Protein AF-A0A653V3L9-F1 (afdb_monomer)

Sequence (122 aa):
MRITFTSGQVAMLIGRAERQLEQIVADSIREPGNGRNITRAAQHVLHETVVTLIRLYREQVPGGAPVATRIARAYAKGADAQSGVPTLACVRTILTVMRDARELVAAAPPEVPQAASNMTIG

Radius of gyration: 18.01 Å; Cα contacts (8 Å, |Δi|>4): 123; chains: 1; bounding box: 39×40×60 Å

Foldseek 3Di:
DDDADALVRLLVLLVVLLVLLVVQLVVQCPDPPRNWFGDPVCQVVNVVSLVVNLCSQCPHFDVSNVLSVQSVVLQVPQADPPPRTGTSVSSVSNSVSSVVCVCSSVPRDPDDPPPPPDDDDD

pLDDT: mean 84.68, std 15.07, range [41.12, 97.38]

Mean predicted aligned error: 8.23 Å

Nearest PDB structures (foldseek):
  4hwd-assembly3_B  TM=5.160E-01  e=1.913E+00  Arabidopsis thaliana
  4mgk-assembly1_E  TM=4.538E-01  e=2.527E+00  Mus musculus
  4mgz-assembly1_E  TM=4.505E-01  e=5.209E+00  Mus musculus
  2dcp-assembly1_A  TM=2.798E-01  e=3.944E+00  Arabidopsis thaliana

Secondary structure (DSSP, 8-state):
--PPPPHHHHHHHHHHHHHHHHHHHHHHHHSTT-SSB--GGGHHHHHHHHHHHHHHHHHTSTT-HHHHHHHHHHHHH-B-TTT-PBBHHHHHHHHHHHHHTHHHHHTS--------------

Solvent-accessible surface area (backbone atoms only — not comparable to full-atom values): 7096 Å² total; per-residue (Å²): 137,85,84,82,71,52,45,68,55,49,41,51,52,53,53,50,46,50,54,50,52,53,48,50,51,54,54,17,58,69,39,88,96,30,88,56,40,49,41,78,87,47,47,64,61,50,51,54,44,51,55,49,49,32,49,45,25,50,75,74,32,78,87,19,50,65,54,20,50,52,43,51,51,40,56,74,68,20,37,38,92,87,78,69,40,47,22,47,65,26,54,53,50,39,53,49,55,51,61,75,44,42,63,60,50,65,69,45,67,86,78,70,81,80,72,85,88,78,82,88,78,131

Structure (mmCIF, N/CA/C/O backbone):
data_AF-A0A653V3L9-F1
#
_entry.id   AF-A0A653V3L9-F1
#
loop_
_atom_site.group_PDB
_atom_site.id
_atom_site.type_symbol
_atom_site.label_atom_id
_atom_site.label_alt_id
_atom_site.label_comp_id
_atom_site.label_asym_id
_atom_site.label_entity_id
_atom_site.label_seq_id
_atom_site.pdbx_PDB_ins_code
_atom_site.Cartn_x
_atom_site.Cartn_y
_atom_site.Cartn_z
_atom_site.occupancy
_atom_site.B_iso_or_equiv
_atom_site.auth_seq_id
_atom_site.auth_comp_id
_atom_site.auth_asym_id
_atom_site.auth_atom_id
_atom_site.pdbx_PDB_model_num
ATOM 1 N N . MET A 1 1 ? 4.512 2.755 24.080 1.00 41.12 1 MET A N 1
ATOM 2 C CA . MET A 1 1 ? 3.359 3.680 24.088 1.00 41.12 1 MET A CA 1
ATOM 3 C C . MET A 1 1 ? 2.499 3.336 22.877 1.00 41.12 1 MET A C 1
ATOM 5 O O . MET A 1 1 ? 2.982 3.487 21.763 1.00 41.12 1 MET A O 1
ATOM 9 N N . ARG A 1 2 ? 1.318 2.735 23.069 1.00 59.38 2 ARG A N 1
ATOM 10 C CA . ARG A 1 2 ? 0.438 2.318 21.964 1.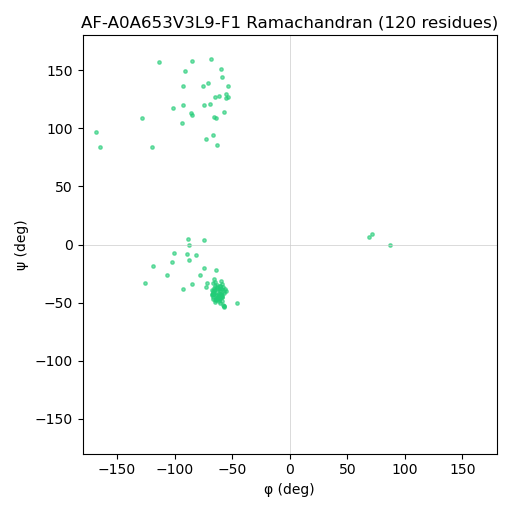00 59.38 2 ARG A CA 1
ATOM 11 C C . ARG A 1 2 ? -0.538 3.466 21.724 1.00 59.38 2 ARG A C 1
ATOM 13 O O . ARG A 1 2 ? -1.387 3.716 22.569 1.00 59.38 2 ARG A O 1
ATOM 20 N N . ILE A 1 3 ? -0.322 4.232 20.659 1.00 69.31 3 ILE A N 1
ATOM 21 C CA . ILE A 1 3 ? -1.244 5.300 20.268 1.00 69.31 3 ILE A CA 1
ATOM 22 C C . ILE A 1 3 ? -2.467 4.606 19.664 1.00 69.31 3 ILE A C 1
ATOM 24 O O . ILE A 1 3 ? -2.329 3.837 18.709 1.00 69.31 3 ILE A O 1
ATOM 28 N N . THR A 1 4 ? -3.634 4.824 20.259 1.00 76.25 4 THR A N 1
ATOM 29 C CA . THR A 1 4 ? -4.912 4.357 19.715 1.00 76.25 4 THR A CA 1
ATOM 30 C C . THR A 1 4 ? -5.475 5.478 18.861 1.00 76.25 4 THR A C 1
ATOM 32 O O . THR A 1 4 ? -5.661 6.591 19.351 1.00 76.25 4 THR A O 1
ATOM 35 N N . PHE A 1 5 ? -5.685 5.204 17.579 1.00 81.81 5 PHE A N 1
ATOM 36 C CA . PHE A 1 5 ? -6.296 6.158 16.660 1.00 81.81 5 PHE A CA 1
ATOM 37 C C . PHE A 1 5 ? -7.809 5.957 16.640 1.00 81.81 5 PHE A C 1
ATOM 39 O O . PHE A 1 5 ? -8.285 4.832 16.794 1.00 81.81 5 PHE A O 1
ATOM 46 N N . THR A 1 6 ? -8.558 7.031 16.398 1.00 86.62 6 THR A N 1
ATOM 47 C CA . THR A 1 6 ? -9.994 6.904 16.122 1.00 86.62 6 THR A CA 1
ATOM 48 C C . THR A 1 6 ? -10.224 6.222 14.776 1.00 86.62 6 THR A C 1
ATOM 50 O O . THR A 1 6 ? -9.368 6.259 13.883 1.00 86.62 6 THR A O 1
ATOM 53 N N . SER A 1 7 ? -11.418 5.665 14.590 1.00 82.62 7 SER A N 1
ATOM 54 C CA . SER A 1 7 ? -11.880 5.093 13.317 1.00 82.62 7 SER A CA 1
ATOM 55 C C . SER A 1 7 ? -11.584 5.990 12.107 1.00 82.62 7 SER A C 1
ATOM 57 O O . SER A 1 7 ? -10.968 5.566 11.123 1.00 82.62 7 SER A O 1
ATOM 59 N N . GLY A 1 8 ? -11.955 7.269 12.213 1.00 84.94 8 GLY A N 1
ATOM 60 C CA . GLY A 1 8 ? -11.737 8.272 11.173 1.00 84.94 8 GLY A CA 1
ATOM 61 C C . GLY A 1 8 ? -10.257 8.582 10.926 1.00 84.94 8 GLY A C 1
ATOM 62 O O . GLY A 1 8 ? -9.845 8.740 9.775 1.00 84.94 8 GLY A O 1
ATOM 63 N N . GLN A 1 9 ? -9.432 8.617 11.978 1.00 89.75 9 GLN A N 1
ATOM 64 C CA . GLN A 1 9 ? -7.985 8.812 11.838 1.00 89.75 9 GLN A CA 1
ATOM 65 C C . GLN A 1 9 ? -7.325 7.627 11.127 1.00 89.75 9 GLN A C 1
ATOM 67 O O . GLN A 1 9 ? -6.500 7.838 10.237 1.00 89.75 9 GLN A O 1
ATOM 72 N N . VAL A 1 10 ? -7.715 6.393 11.461 1.00 90.25 10 VAL A N 1
ATOM 73 C CA . VAL A 1 10 ? -7.219 5.181 10.788 1.00 90.25 10 VAL A CA 1
ATOM 74 C C . VAL A 1 10 ? -7.584 5.205 9.305 1.00 90.25 10 VAL A C 1
ATOM 76 O O . VAL A 1 10 ? -6.703 5.027 8.462 1.00 90.25 10 VAL A O 1
ATOM 79 N N . ALA A 1 11 ? -8.844 5.499 8.970 1.00 89.19 11 ALA A N 1
ATOM 80 C CA . ALA A 1 11 ? -9.296 5.594 7.582 1.00 89.19 11 ALA A CA 1
ATOM 81 C C . ALA A 1 11 ? -8.534 6.671 6.792 1.00 89.19 11 ALA A C 1
ATOM 83 O O . ALA A 1 11 ? -8.088 6.429 5.667 1.00 89.19 11 ALA A O 1
ATOM 84 N N . MET A 1 12 ? -8.313 7.841 7.398 1.00 92.00 12 MET A N 1
ATOM 85 C CA . MET A 1 12 ? -7.525 8.919 6.799 1.00 92.00 12 MET A CA 1
ATOM 86 C C . MET A 1 12 ? -6.069 8.498 6.548 1.00 92.00 12 MET A C 1
ATOM 88 O O . MET A 1 12 ? -5.532 8.770 5.470 1.00 92.00 12 MET A O 1
ATOM 92 N N . LEU A 1 13 ? -5.423 7.844 7.519 1.00 93.31 13 LEU A N 1
ATOM 93 C CA . LEU A 1 13 ? -4.031 7.397 7.407 1.00 93.31 13 LEU A CA 1
ATOM 94 C C . LEU A 1 13 ? -3.868 6.300 6.349 1.00 93.31 13 LEU A C 1
ATOM 96 O O . LEU A 1 13 ? -2.947 6.381 5.534 1.00 93.31 13 LEU A O 1
ATOM 100 N N . ILE A 1 14 ? -4.783 5.326 6.308 1.00 93.31 14 ILE A N 1
ATOM 101 C CA . ILE A 1 14 ? -4.808 4.284 5.271 1.00 93.31 14 ILE A CA 1
ATOM 102 C C . ILE A 1 14 ? -5.009 4.919 3.889 1.00 93.31 14 ILE A C 1
ATOM 104 O O . ILE A 1 14 ? -4.242 4.627 2.973 1.00 93.31 14 ILE A O 1
ATOM 108 N N . GLY A 1 15 ? -5.959 5.848 3.742 1.00 92.88 15 GLY A N 1
ATOM 109 C CA . GLY A 1 15 ? -6.194 6.543 2.472 1.00 92.88 15 GLY A CA 1
ATOM 110 C C . GLY A 1 15 ? -5.024 7.433 2.033 1.00 92.88 15 GLY A C 1
ATOM 111 O O . GLY A 1 15 ? -4.750 7.567 0.841 1.00 92.88 15 GLY A O 1
ATOM 112 N N . ARG A 1 16 ? -4.284 8.033 2.975 1.00 94.00 16 ARG A N 1
ATOM 113 C CA . ARG A 1 16 ? -3.041 8.759 2.664 1.00 94.00 16 ARG A CA 1
ATOM 114 C C . ARG A 1 16 ? -1.958 7.808 2.159 1.00 94.00 16 ARG A C 1
ATOM 116 O O . ARG A 1 16 ? -1.300 8.127 1.172 1.00 94.00 16 ARG A O 1
ATOM 123 N N . ALA A 1 17 ? -1.782 6.666 2.820 1.00 94.44 17 ALA A N 1
ATOM 124 C CA . ALA A 1 17 ? -0.820 5.655 2.402 1.00 94.44 17 ALA A CA 1
ATOM 125 C C . ALA A 1 17 ? -1.170 5.074 1.021 1.00 94.44 17 ALA A C 1
ATOM 127 O O . ALA A 1 17 ? -0.272 4.901 0.203 1.00 94.44 17 ALA A O 1
ATOM 128 N N . GLU A 1 18 ? -2.456 4.864 0.721 1.00 94.31 18 GLU A N 1
ATOM 129 C CA . GLU A 1 18 ? -2.923 4.442 -0.608 1.00 94.31 18 GLU A CA 1
ATOM 130 C C . GLU A 1 18 ? -2.482 5.425 -1.697 1.00 94.31 18 GLU A C 1
ATOM 132 O O . GLU A 1 18 ? -1.775 5.038 -2.627 1.00 94.31 18 GLU A O 1
ATOM 137 N N . ARG A 1 19 ? -2.797 6.718 -1.529 1.00 94.88 19 ARG A N 1
ATOM 138 C CA . ARG A 1 19 ? -2.386 7.770 -2.474 1.00 94.88 19 ARG A CA 1
ATOM 139 C C . ARG A 1 19 ? -0.870 7.839 -2.647 1.00 94.88 19 ARG A C 1
ATOM 141 O O . ARG A 1 19 ? -0.384 8.080 -3.747 1.00 94.88 19 ARG A O 1
ATOM 148 N N . GLN A 1 20 ? -0.112 7.616 -1.574 1.00 95.25 20 GLN A N 1
ATOM 149 C CA . GLN A 1 20 ? 1.348 7.597 -1.629 1.00 95.25 20 GLN A CA 1
ATOM 150 C C . GLN A 1 20 ? 1.876 6.408 -2.444 1.00 95.25 20 GLN A C 1
ATOM 152 O O . GLN A 1 20 ? 2.798 6.580 -3.239 1.00 95.25 20 GLN A O 1
ATOM 157 N N . LEU A 1 21 ? 1.275 5.222 -2.310 1.00 95.44 21 LEU A N 1
ATOM 158 C CA . LEU A 1 21 ? 1.608 4.065 -3.148 1.00 95.44 21 LEU A CA 1
ATOM 159 C C . LEU A 1 21 ? 1.256 4.307 -4.623 1.00 95.44 21 LEU A C 1
ATOM 161 O O . LEU A 1 21 ? 2.052 3.970 -5.501 1.00 95.44 21 LEU A O 1
ATOM 165 N N . GLU A 1 22 ? 0.098 4.907 -4.903 1.00 95.19 22 GLU A N 1
ATOM 166 C CA . GLU A 1 22 ? -0.310 5.270 -6.267 1.00 95.19 22 GLU A CA 1
ATOM 167 C C . GLU A 1 22 ? 0.657 6.277 -6.900 1.00 95.19 22 GLU A C 1
ATOM 169 O O . GLU A 1 22 ? 1.071 6.094 -8.047 1.00 95.19 22 GLU A O 1
ATOM 174 N N . GLN A 1 23 ? 1.088 7.282 -6.135 1.00 94.62 23 GLN A N 1
ATOM 175 C CA . GLN A 1 23 ? 2.078 8.263 -6.574 1.00 94.62 23 GLN A CA 1
ATOM 176 C C . GLN A 1 23 ? 3.429 7.603 -6.887 1.00 94.62 23 GLN A C 1
ATOM 178 O O . GLN A 1 23 ? 3.984 7.826 -7.959 1.00 94.62 23 GLN A O 1
ATOM 183 N N . ILE A 1 24 ? 3.918 6.719 -6.008 1.00 93.94 24 ILE A N 1
ATOM 184 C CA . ILE A 1 24 ? 5.163 5.961 -6.227 1.00 93.94 24 ILE A CA 1
ATOM 185 C C . ILE A 1 24 ? 5.096 5.141 -7.524 1.00 93.94 24 ILE A C 1
ATOM 187 O O . ILE A 1 24 ? 6.076 5.079 -8.272 1.00 93.94 24 ILE A O 1
ATOM 191 N N . VAL A 1 25 ? 3.950 4.510 -7.802 1.00 93.31 25 VAL A N 1
ATOM 192 C CA . VAL A 1 25 ? 3.724 3.764 -9.048 1.00 93.31 25 VAL A CA 1
ATOM 193 C C . VAL A 1 25 ? 3.746 4.704 -10.251 1.00 93.31 25 VAL A C 1
ATOM 195 O O . VAL A 1 25 ? 4.423 4.402 -11.232 1.00 93.31 25 VAL A O 1
ATOM 198 N N . ALA A 1 26 ? 3.035 5.831 -10.183 1.00 92.00 26 ALA A N 1
ATOM 199 C CA . ALA A 1 26 ? 2.973 6.803 -11.270 1.00 92.00 26 ALA A CA 1
ATOM 200 C C . ALA A 1 26 ? 4.358 7.378 -11.605 1.00 92.00 26 ALA A C 1
ATOM 202 O O . ALA A 1 26 ? 4.735 7.415 -12.776 1.00 92.00 26 ALA A O 1
ATOM 203 N N . ASP A 1 27 ? 5.131 7.759 -10.590 1.00 91.25 27 ASP A N 1
ATOM 204 C CA . ASP A 1 27 ? 6.479 8.301 -10.771 1.00 91.25 27 ASP A CA 1
ATOM 205 C C . ASP A 1 27 ? 7.437 7.239 -11.304 1.00 91.25 27 ASP A C 1
ATOM 207 O O . ASP A 1 27 ? 8.224 7.508 -12.207 1.00 91.25 27 ASP A O 1
ATOM 211 N N . SER A 1 28 ? 7.311 5.999 -10.826 1.00 90.00 28 SER A N 1
ATOM 212 C CA . SER A 1 28 ? 8.162 4.913 -11.306 1.00 90.00 28 SER A CA 1
ATOM 213 C C . SER A 1 28 ? 7.912 4.549 -12.766 1.00 90.00 28 SER A C 1
ATOM 215 O O . SER A 1 28 ? 8.863 4.193 -13.447 1.00 90.00 28 SER A O 1
ATOM 217 N N . ILE A 1 29 ? 6.669 4.660 -13.249 1.00 90.31 29 ILE A N 1
ATOM 218 C CA . ILE A 1 29 ? 6.313 4.422 -14.660 1.00 90.31 29 ILE A CA 1
ATOM 219 C C . ILE A 1 29 ? 6.833 5.540 -15.573 1.00 90.31 29 ILE A C 1
ATOM 221 O O . ILE A 1 29 ? 7.146 5.286 -16.735 1.00 90.31 29 ILE A O 1
ATOM 225 N N . ARG A 1 30 ? 6.886 6.781 -15.076 1.00 88.44 30 ARG A N 1
ATOM 226 C CA . ARG A 1 30 ? 7.362 7.942 -15.844 1.00 88.44 30 ARG A CA 1
ATOM 227 C C . ARG A 1 30 ? 8.880 7.959 -16.011 1.00 88.44 30 ARG A C 1
ATOM 229 O O . ARG A 1 30 ? 9.367 8.633 -16.914 1.00 88.44 30 ARG A O 1
ATOM 236 N N . GLU A 1 31 ? 9.609 7.237 -15.165 1.00 84.25 31 GLU A N 1
ATOM 237 C CA . GLU A 1 31 ? 11.066 7.188 -15.212 1.00 84.25 31 GLU A CA 1
ATOM 238 C C . GLU A 1 31 ? 11.550 6.445 -16.478 1.00 84.25 31 GLU A C 1
ATOM 240 O O . GLU A 1 31 ? 11.230 5.264 -16.677 1.00 84.25 31 GLU A O 1
ATOM 245 N N . PRO A 1 32 ? 12.342 7.095 -17.349 1.00 73.12 32 PRO A N 1
ATOM 246 C CA . PRO A 1 32 ? 12.824 6.477 -18.577 1.00 73.12 32 PRO A CA 1
ATOM 247 C C . PRO A 1 32 ? 13.693 5.249 -18.274 1.00 73.12 32 PRO A C 1
ATOM 249 O O . PRO A 1 32 ? 14.640 5.299 -17.494 1.00 73.12 32 PRO A O 1
ATOM 252 N N . GLY A 1 33 ? 13.362 4.121 -18.908 1.00 72.38 33 GLY A N 1
ATOM 253 C CA . GLY A 1 33 ? 14.050 2.841 -18.702 1.00 72.38 33 GLY A CA 1
ATOM 254 C C . GLY A 1 33 ? 13.513 1.998 -17.540 1.00 72.38 33 GLY A C 1
ATOM 255 O O . GLY A 1 33 ? 13.994 0.881 -17.343 1.00 72.38 33 GLY A O 1
ATOM 256 N N . ASN A 1 34 ? 12.494 2.463 -16.805 1.00 69.00 34 ASN A N 1
ATOM 257 C CA . ASN A 1 34 ? 11.954 1.751 -15.650 1.00 69.00 34 ASN A CA 1
ATOM 258 C C . ASN A 1 34 ? 10.466 1.386 -15.830 1.00 69.00 34 ASN A C 1
ATOM 260 O O . ASN A 1 34 ? 9.562 2.072 -15.378 1.00 69.00 34 ASN A O 1
ATOM 264 N N . GLY A 1 35 ? 10.190 0.268 -16.510 1.00 72.12 35 GLY A N 1
ATOM 265 C CA . GLY A 1 35 ? 8.812 -0.197 -16.769 1.00 72.12 35 GLY A CA 1
ATOM 266 C C . GLY A 1 35 ? 8.318 -1.321 -15.851 1.00 72.12 35 GLY A C 1
ATOM 267 O O . GLY A 1 35 ? 7.156 -1.720 -15.926 1.00 72.12 35 GLY A O 1
ATOM 268 N N . ARG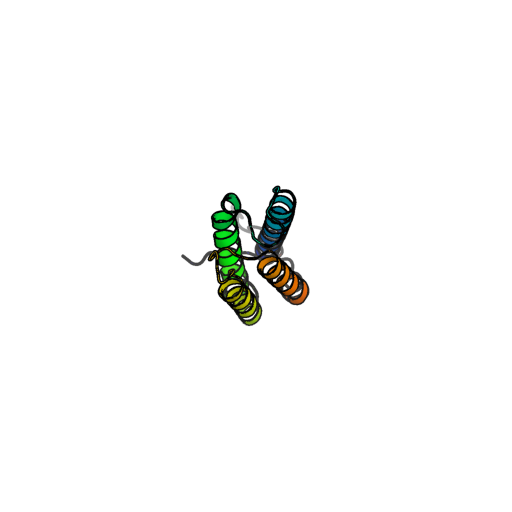 A 1 36 ? 9.200 -1.875 -15.010 1.00 85.38 36 ARG A N 1
ATOM 269 C CA . ARG A 1 36 ? 8.942 -3.100 -14.227 1.00 85.38 36 ARG A CA 1
ATOM 270 C C . ARG A 1 36 ? 9.166 -2.921 -12.729 1.00 85.38 36 ARG A C 1
ATOM 272 O O . ARG A 1 36 ? 8.452 -3.540 -11.938 1.00 85.38 36 ARG A O 1
ATOM 279 N N . ASN A 1 37 ? 10.119 -2.078 -12.342 1.00 90.06 37 ASN A N 1
ATOM 280 C CA . ASN A 1 37 ? 10.573 -1.935 -10.965 1.00 90.06 37 ASN A CA 1
ATOM 281 C C . ASN A 1 37 ? 10.218 -0.560 -10.402 1.00 90.06 37 ASN A C 1
ATOM 283 O O . ASN A 1 37 ? 10.029 0.409 -11.132 1.00 90.06 37 ASN A O 1
ATOM 287 N N . ILE A 1 38 ? 10.142 -0.475 -9.082 1.00 90.75 38 ILE A N 1
ATOM 288 C CA . ILE A 1 38 ? 10.048 0.800 -8.379 1.00 90.75 38 ILE A CA 1
ATOM 289 C C . ILE A 1 38 ? 11.393 1.517 -8.485 1.00 90.75 38 ILE A C 1
ATOM 291 O O . ILE A 1 38 ? 12.449 0.887 -8.387 1.00 90.75 38 ILE A O 1
ATOM 295 N N . THR A 1 39 ? 11.374 2.830 -8.707 1.00 89.88 39 THR A N 1
ATOM 296 C CA . THR A 1 39 ? 12.615 3.613 -8.784 1.00 89.88 39 THR A CA 1
ATOM 297 C C . THR A 1 39 ? 13.405 3.484 -7.487 1.00 89.88 39 THR A C 1
ATOM 299 O O . THR A 1 39 ? 12.837 3.422 -6.394 1.00 89.88 39 THR A O 1
ATOM 302 N N . ARG A 1 40 ? 14.743 3.459 -7.579 1.00 86.38 40 ARG A N 1
ATOM 303 C CA . ARG A 1 40 ? 15.600 3.363 -6.383 1.00 86.38 40 ARG A CA 1
ATOM 304 C C . ARG A 1 40 ? 15.322 4.490 -5.387 1.00 86.38 40 ARG A C 1
ATOM 306 O O . ARG A 1 40 ? 15.262 4.230 -4.191 1.00 86.38 40 ARG A O 1
ATOM 313 N N . ALA A 1 41 ? 15.067 5.698 -5.888 1.00 87.06 41 ALA A N 1
ATOM 314 C CA . ALA A 1 41 ? 14.720 6.860 -5.074 1.00 87.06 41 ALA A CA 1
ATOM 315 C C . ALA A 1 41 ? 13.437 6.663 -4.240 1.00 87.06 41 ALA A C 1
ATOM 317 O O . ALA A 1 41 ? 13.346 7.174 -3.128 1.00 87.06 41 ALA A O 1
ATOM 318 N N . ALA A 1 42 ? 12.466 5.884 -4.731 1.00 90.19 42 ALA A N 1
ATOM 319 C CA . ALA A 1 42 ? 11.195 5.658 -4.045 1.00 90.19 42 ALA A CA 1
ATOM 320 C C . ALA A 1 42 ? 11.204 4.457 -3.081 1.00 90.19 42 ALA A C 1
ATOM 322 O O . ALA A 1 42 ? 10.242 4.273 -2.336 1.00 90.19 42 ALA A O 1
ATOM 323 N N . GLN A 1 43 ? 12.264 3.637 -3.054 1.00 90.44 43 GLN A N 1
ATOM 324 C CA . GLN A 1 43 ? 12.291 2.394 -2.266 1.00 90.44 43 GLN A CA 1
ATOM 325 C C . GLN A 1 43 ? 12.130 2.622 -0.765 1.00 90.44 43 GLN A C 1
ATOM 327 O O . GLN A 1 43 ? 11.374 1.904 -0.115 1.00 90.44 43 GLN A O 1
ATOM 332 N N . HIS A 1 44 ? 12.830 3.617 -0.217 1.00 91.50 44 HIS A N 1
ATOM 333 C CA . HIS A 1 44 ? 12.757 3.911 1.211 1.00 91.50 44 HIS A CA 1
ATOM 334 C C . HIS A 1 44 ? 11.342 4.352 1.604 1.00 91.50 44 HIS A C 1
ATOM 336 O O . HIS A 1 44 ? 10.739 3.790 2.516 1.00 91.50 44 HIS A O 1
ATOM 342 N N . VAL A 1 45 ? 10.770 5.286 0.839 1.00 94.12 45 VAL A N 1
ATOM 343 C CA . VAL A 1 45 ? 9.408 5.786 1.057 1.00 94.12 45 VAL A CA 1
ATOM 344 C C . VAL A 1 45 ? 8.382 4.659 0.908 1.00 94.12 45 VAL A C 1
ATOM 346 O O . VAL A 1 45 ? 7.472 4.546 1.730 1.00 94.12 45 VAL A O 1
ATOM 349 N N . LEU A 1 46 ? 8.540 3.782 -0.088 1.00 95.19 46 LEU A N 1
ATOM 350 C CA . LEU A 1 46 ? 7.702 2.595 -0.254 1.00 95.19 46 LEU A CA 1
ATOM 351 C C . LEU A 1 46 ? 7.771 1.680 0.974 1.00 95.19 46 LEU A C 1
ATOM 353 O O . LEU A 1 46 ? 6.726 1.284 1.489 1.00 95.19 46 LEU A O 1
ATOM 357 N N . HIS A 1 47 ? 8.977 1.365 1.453 1.00 95.06 47 HIS A N 1
ATOM 358 C CA . HIS A 1 47 ? 9.173 0.489 2.606 1.00 95.06 47 HIS A CA 1
ATOM 359 C C . HIS A 1 47 ? 8.455 1.026 3.848 1.00 95.06 47 HIS A C 1
ATOM 361 O O . HIS A 1 47 ? 7.635 0.317 4.434 1.00 95.06 47 HIS A O 1
ATOM 367 N N . GLU A 1 48 ? 8.685 2.292 4.193 1.00 95.75 48 GLU A N 1
ATOM 368 C CA . GLU A 1 48 ? 8.044 2.937 5.344 1.00 95.75 48 GLU A CA 1
ATOM 369 C C . GLU A 1 48 ? 6.515 2.963 5.212 1.00 95.75 48 GLU A C 1
ATOM 371 O O . GLU A 1 48 ? 5.791 2.686 6.174 1.00 95.75 48 GLU A O 1
ATOM 376 N N . THR A 1 49 ? 6.005 3.222 4.003 1.00 96.38 49 THR A N 1
ATOM 377 C CA . THR A 1 49 ? 4.559 3.206 3.723 1.00 96.38 49 THR A CA 1
ATOM 378 C C . THR A 1 49 ? 3.965 1.822 3.975 1.00 96.38 49 THR A C 1
ATOM 380 O O . THR A 1 49 ? 2.936 1.697 4.642 1.00 96.38 49 THR A O 1
ATOM 383 N N . VAL A 1 50 ? 4.618 0.767 3.481 1.00 96.50 50 VAL A N 1
ATOM 384 C CA . VAL A 1 50 ? 4.145 -0.614 3.636 1.00 96.50 50 VAL A CA 1
ATOM 385 C C . VAL A 1 50 ? 4.207 -1.062 5.096 1.00 96.50 50 VAL A C 1
ATOM 387 O O . VAL A 1 50 ? 3.240 -1.641 5.594 1.00 96.50 50 VAL A O 1
ATOM 390 N N . VAL A 1 51 ? 5.294 -0.763 5.811 1.00 96.25 51 VAL A N 1
ATOM 391 C CA . VAL A 1 51 ? 5.414 -1.061 7.250 1.00 96.25 51 VAL A CA 1
ATOM 392 C C . VAL A 1 51 ? 4.320 -0.346 8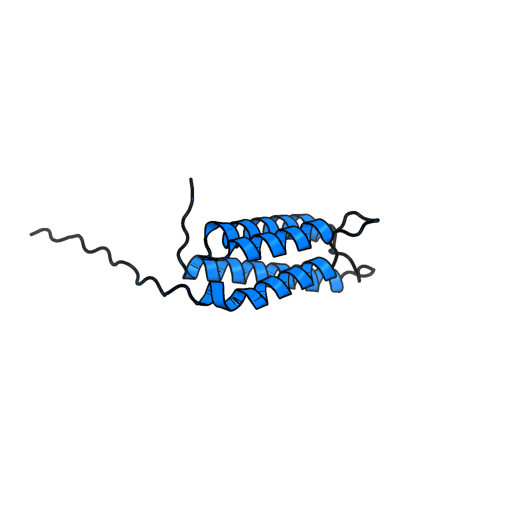.044 1.00 96.25 51 VAL A C 1
ATOM 394 O O . VAL A 1 51 ? 3.683 -0.955 8.909 1.00 96.25 51 VAL A O 1
ATOM 397 N N . THR A 1 52 ? 4.054 0.919 7.717 1.00 94.69 52 THR A N 1
ATOM 398 C CA . THR A 1 52 ? 2.991 1.708 8.349 1.00 94.69 52 THR A CA 1
ATOM 399 C C . THR A 1 52 ? 1.614 1.096 8.096 1.00 94.69 52 THR A C 1
ATOM 401 O O . THR A 1 52 ? 0.851 0.904 9.042 1.00 94.69 52 THR A O 1
ATOM 404 N N . LEU A 1 53 ? 1.311 0.704 6.854 1.00 95.19 53 LEU A N 1
ATOM 405 C CA . LEU A 1 53 ? 0.062 0.019 6.504 1.00 95.19 53 LEU A CA 1
ATOM 406 C C . LEU A 1 53 ? -0.117 -1.293 7.274 1.00 95.19 53 LEU A C 1
ATOM 408 O O . LEU A 1 53 ? -1.191 -1.544 7.819 1.00 95.19 53 LEU A O 1
ATOM 412 N N . ILE A 1 54 ? 0.932 -2.115 7.359 1.00 96.44 54 ILE A N 1
ATOM 413 C CA . ILE A 1 54 ? 0.900 -3.380 8.104 1.00 96.44 54 ILE A CA 1
ATOM 414 C C . ILE A 1 54 ? 0.566 -3.124 9.578 1.00 96.44 54 ILE A C 1
ATOM 416 O O . ILE A 1 54 ? -0.279 -3.827 10.133 1.00 96.44 54 ILE A O 1
ATOM 420 N N . ARG A 1 55 ? 1.188 -2.116 10.205 1.00 94.62 55 ARG A N 1
ATOM 421 C CA . ARG A 1 55 ? 0.902 -1.745 11.602 1.00 94.62 55 ARG A CA 1
ATOM 422 C C . ARG A 1 55 ? -0.531 -1.247 11.775 1.00 94.62 55 ARG A C 1
ATOM 424 O O . ARG A 1 55 ? -1.226 -1.740 12.657 1.00 94.62 55 ARG A O 1
ATOM 431 N N . LEU A 1 56 ? -0.998 -0.347 10.908 1.00 93.56 56 LEU A N 1
ATOM 432 C CA . LEU A 1 56 ? -2.366 0.181 10.950 1.00 93.56 56 LEU A CA 1
ATOM 433 C C . LEU A 1 56 ? -3.412 -0.938 10.854 1.00 93.56 56 LEU A C 1
ATOM 435 O O . LEU A 1 56 ? -4.255 -1.062 11.740 1.00 93.56 56 LEU A O 1
ATOM 439 N N . TYR A 1 57 ? -3.323 -1.805 9.843 1.00 95.00 57 TYR A N 1
ATOM 440 C CA . TYR A 1 57 ? -4.272 -2.912 9.690 1.00 95.00 57 TYR A CA 1
ATOM 441 C C . TYR A 1 57 ? -4.191 -3.926 10.832 1.00 95.00 57 TYR A C 1
ATOM 443 O O . TYR A 1 57 ? -5.214 -4.446 11.269 1.00 95.00 57 TYR A O 1
ATOM 451 N N . ARG A 1 58 ? -2.987 -4.236 11.320 1.00 94.94 58 ARG A N 1
ATOM 452 C CA . ARG A 1 58 ? -2.816 -5.245 12.369 1.00 94.94 58 ARG A CA 1
ATOM 453 C C . ARG A 1 58 ? -3.285 -4.759 13.736 1.00 94.94 58 ARG A C 1
ATOM 455 O O . ARG A 1 58 ? -3.762 -5.571 14.524 1.00 94.94 58 ARG A O 1
ATOM 462 N N . GLU A 1 59 ? -3.081 -3.483 14.038 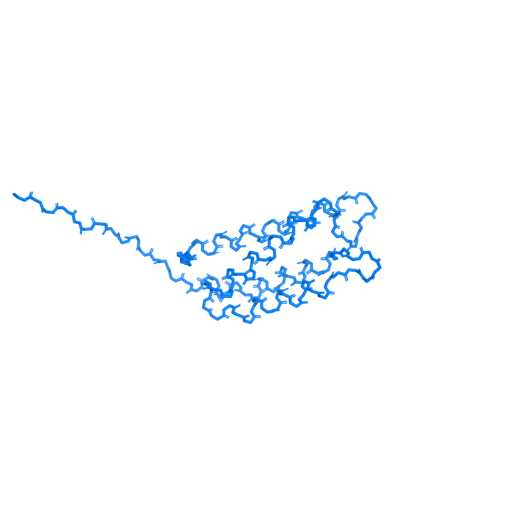1.00 93.56 59 GLU A N 1
ATOM 463 C CA . GLU A 1 59 ? -3.247 -2.961 15.394 1.00 93.56 59 GLU A CA 1
ATOM 464 C C . GLU A 1 59 ? -4.493 -2.102 15.576 1.00 93.56 59 GLU A C 1
ATOM 466 O O . GLU A 1 59 ? -4.967 -2.014 16.705 1.00 93.56 59 GLU A O 1
ATOM 471 N N . GLN A 1 60 ? -4.996 -1.473 14.511 1.00 91.38 60 GLN A N 1
ATOM 472 C CA . GLN A 1 60 ? -6.032 -0.440 14.602 1.00 91.38 60 GLN A CA 1
ATOM 473 C C . GLN A 1 60 ? -7.326 -0.811 13.863 1.00 91.38 60 GLN A C 1
ATOM 475 O O . GLN A 1 60 ? -8.368 -0.231 14.143 1.00 91.38 60 GLN A O 1
ATOM 480 N N . VAL A 1 61 ? -7.288 -1.775 12.933 1.00 90.88 61 VAL A N 1
ATOM 481 C CA . VAL A 1 61 ? -8.474 -2.220 12.180 1.00 90.88 61 VAL A CA 1
ATOM 482 C C . VAL A 1 61 ? -8.998 -3.537 12.764 1.00 90.88 61 VAL A C 1
ATOM 484 O O . VAL A 1 61 ? -8.294 -4.553 12.699 1.00 90.88 61 VAL A O 1
ATOM 487 N N . PRO A 1 62 ? -10.232 -3.576 13.301 1.00 90.12 62 PRO A N 1
ATOM 488 C CA . PRO A 1 62 ? -10.873 -4.825 13.703 1.00 90.12 62 PRO A CA 1
ATOM 489 C C . PRO A 1 62 ? -10.924 -5.814 12.531 1.00 90.12 62 PRO A C 1
ATOM 491 O O . PRO A 1 62 ? -11.374 -5.483 11.439 1.00 90.12 62 PRO A O 1
ATOM 494 N N . GLY A 1 63 ? -10.404 -7.029 12.728 1.00 91.12 63 GLY A N 1
ATOM 495 C CA . GLY A 1 63 ? -10.309 -8.023 11.652 1.00 91.12 63 GLY A CA 1
ATOM 496 C C . GLY A 1 63 ? -9.254 -7.717 10.577 1.00 91.12 63 GLY A C 1
ATOM 497 O O . GLY A 1 63 ? -9.196 -8.422 9.575 1.00 91.12 63 GLY A O 1
ATOM 498 N N . GLY A 1 64 ? -8.385 -6.717 10.768 1.00 93.44 64 GLY A N 1
ATOM 499 C CA . GLY A 1 64 ? -7.364 -6.324 9.790 1.00 93.44 64 GLY A CA 1
ATOM 500 C C . GLY A 1 64 ? -6.083 -7.174 9.793 1.00 93.44 64 GLY A C 1
ATOM 501 O O . GLY A 1 64 ? -5.275 -7.077 8.869 1.00 93.44 64 GLY A O 1
ATOM 502 N N . ALA A 1 65 ? -5.882 -8.066 10.770 1.00 94.81 65 ALA A N 1
ATOM 503 C CA . ALA A 1 65 ? -4.685 -8.917 10.841 1.00 94.81 65 ALA A CA 1
ATOM 504 C C . ALA A 1 65 ? -4.440 -9.805 9.588 1.00 94.81 65 ALA A C 1
ATOM 506 O O . ALA A 1 65 ? -3.287 -9.901 9.139 1.00 94.81 65 ALA A O 1
ATOM 507 N N . PRO A 1 66 ? -5.465 -10.415 8.955 1.00 96.69 66 PRO A N 1
ATOM 508 C CA . PRO A 1 66 ? -5.307 -11.114 7.678 1.00 96.69 66 P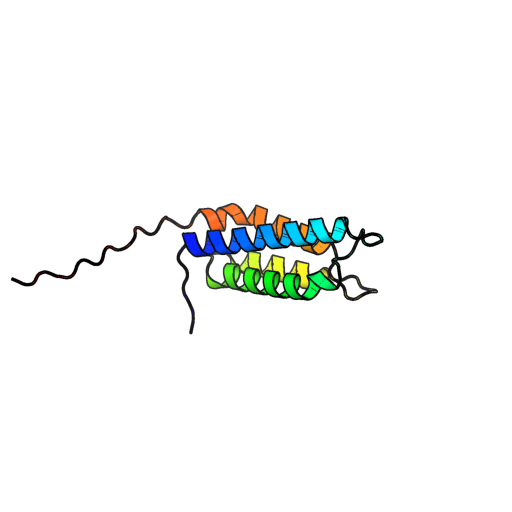RO A CA 1
ATOM 509 C C . PRO A 1 66 ? -4.885 -10.181 6.534 1.00 96.69 66 PRO A C 1
ATOM 511 O O . PRO A 1 66 ? -4.056 -10.566 5.707 1.00 96.69 66 PRO A O 1
ATOM 514 N N . VAL A 1 67 ? -5.389 -8.942 6.509 1.00 96.25 67 VAL A N 1
ATOM 515 C CA . VAL A 1 67 ? -5.021 -7.921 5.510 1.00 96.25 67 VAL A CA 1
ATOM 516 C C . VAL A 1 67 ? -3.548 -7.550 5.659 1.00 96.25 67 VAL A C 1
ATOM 518 O O . VAL A 1 67 ? -2.789 -7.643 4.695 1.00 96.25 67 VAL A O 1
ATOM 521 N N . ALA A 1 68 ? -3.111 -7.248 6.885 1.00 96.75 68 ALA A N 1
ATOM 522 C CA . ALA A 1 68 ? -1.710 -6.969 7.196 1.00 96.75 68 ALA A CA 1
ATOM 523 C C . ALA A 1 68 ? -0.785 -8.118 6.753 1.00 96.75 68 ALA A C 1
ATOM 525 O O . ALA A 1 68 ? 0.281 -7.888 6.183 1.00 96.75 68 ALA A O 1
ATOM 526 N N . THR A 1 69 ? -1.218 -9.368 6.946 1.00 97.38 69 THR A N 1
ATOM 527 C CA . THR A 1 69 ? -0.468 -10.556 6.511 1.00 97.38 69 THR A CA 1
ATOM 528 C C . THR A 1 69 ? -0.389 -10.670 4.987 1.00 97.38 69 THR A C 1
ATOM 530 O O . THR A 1 69 ? 0.679 -10.984 4.454 1.00 97.38 69 THR A O 1
ATOM 533 N N . ARG A 1 70 ? -1.489 -10.407 4.265 1.00 97.00 70 ARG A N 1
ATOM 534 C CA . ARG A 1 70 ? -1.508 -10.391 2.790 1.00 97.00 70 ARG A CA 1
ATOM 535 C C . ARG A 1 70 ? -0.568 -9.317 2.241 1.00 97.00 70 ARG A C 1
ATOM 537 O O . ARG A 1 70 ? 0.229 -9.628 1.359 1.00 97.00 70 ARG A O 1
ATOM 544 N N . ILE A 1 71 ? -0.602 -8.107 2.806 1.00 96.75 71 ILE A N 1
ATOM 545 C CA . ILE A 1 71 ? 0.299 -7.003 2.434 1.00 96.75 71 ILE A CA 1
ATOM 546 C C . ILE A 1 71 ? 1.760 -7.399 2.681 1.00 96.75 71 ILE A C 1
ATOM 548 O O . ILE A 1 71 ? 2.579 -7.310 1.768 1.00 96.75 71 ILE A O 1
ATOM 552 N N . ALA A 1 72 ? 2.084 -7.907 3.874 1.00 95.94 72 ALA A N 1
ATOM 553 C CA . ALA A 1 72 ? 3.444 -8.325 4.216 1.00 95.94 72 ALA A CA 1
ATOM 554 C C . ALA A 1 72 ? 3.976 -9.415 3.271 1.00 95.94 72 ALA A C 1
ATOM 556 O O . ALA A 1 72 ? 5.113 -9.336 2.808 1.00 95.94 72 ALA A O 1
ATOM 557 N N . ARG A 1 73 ? 3.150 -10.418 2.941 1.00 95.56 73 ARG A N 1
ATOM 558 C CA . ARG A 1 73 ? 3.528 -11.490 2.006 1.00 95.56 73 ARG A CA 1
ATOM 559 C C . ARG A 1 73 ? 3.718 -10.977 0.584 1.00 95.56 73 ARG A C 1
ATOM 561 O O . ARG A 1 73 ? 4.672 -11.398 -0.066 1.00 95.56 73 ARG A O 1
ATOM 568 N N . ALA A 1 74 ? 2.828 -10.108 0.107 1.00 94.62 74 ALA A N 1
ATOM 569 C CA . ALA A 1 74 ? 2.963 -9.493 -1.210 1.00 94.62 74 ALA A CA 1
ATOM 570 C C . ALA A 1 74 ? 4.272 -8.702 -1.299 1.00 94.62 74 ALA A C 1
ATOM 572 O O . ALA A 1 74 ? 5.020 -8.873 -2.255 1.00 94.62 74 ALA A O 1
ATOM 573 N N . TYR A 1 75 ? 4.590 -7.926 -0.259 1.00 94.38 75 TYR A N 1
ATOM 574 C CA . TYR A 1 75 ? 5.814 -7.136 -0.210 1.00 94.38 75 TYR A CA 1
ATOM 575 C C . TYR A 1 75 ? 7.083 -7.992 -0.145 1.00 94.38 75 TYR A C 1
ATOM 577 O O . TYR A 1 75 ? 8.000 -7.789 -0.934 1.00 94.38 75 TYR A O 1
ATOM 585 N N . ALA A 1 76 ? 7.112 -9.007 0.722 1.00 90.88 76 ALA A N 1
ATOM 586 C CA . ALA A 1 76 ? 8.266 -9.896 0.867 1.00 90.88 76 ALA A CA 1
ATOM 587 C C . ALA A 1 76 ? 8.574 -10.701 -0.409 1.00 90.88 76 ALA A C 1
ATOM 589 O O . ALA A 1 76 ? 9.734 -10.962 -0.710 1.00 90.88 76 ALA A O 1
ATOM 590 N N . LYS A 1 77 ? 7.541 -11.097 -1.165 1.00 89.88 77 LYS A N 1
ATOM 591 C CA . LYS A 1 77 ? 7.691 -11.838 -2.431 1.00 89.88 77 LYS A CA 1
ATOM 592 C C . LYS A 1 77 ? 7.872 -10.937 -3.650 1.00 89.88 77 LYS A C 1
ATOM 594 O O . LYS A 1 77 ? 8.178 -11.427 -4.730 1.00 89.88 77 LYS A O 1
ATOM 599 N N . GLY A 1 78 ? 7.599 -9.648 -3.497 1.00 85.62 78 GLY A N 1
ATOM 600 C CA . GLY A 1 78 ? 7.433 -8.719 -4.603 1.00 85.62 78 GLY A CA 1
ATOM 601 C C . GLY A 1 78 ? 8.717 -8.069 -5.103 1.00 85.62 78 GLY A C 1
ATOM 602 O O . GLY A 1 78 ? 8.649 -7.264 -6.036 1.00 85.62 78 GLY A O 1
ATOM 603 N N . ALA A 1 79 ? 9.856 -8.394 -4.490 1.00 84.81 79 ALA A N 1
ATOM 604 C CA . ALA A 1 79 ? 11.168 -7.973 -4.951 1.00 84.81 79 ALA A CA 1
ATOM 605 C C . ALA A 1 79 ? 11.596 -8.777 -6.184 1.00 84.81 79 ALA A C 1
ATOM 607 O O . ALA A 1 79 ? 11.435 -9.995 -6.257 1.00 84.81 79 ALA A O 1
ATOM 608 N N . ASP A 1 80 ? 12.152 -8.073 -7.158 1.00 81.50 80 ASP A N 1
ATOM 609 C CA . ASP A 1 80 ? 12.748 -8.663 -8.339 1.00 81.50 80 ASP A CA 1
ATOM 610 C C . ASP A 1 80 ? 13.982 -9.497 -7.960 1.00 81.50 80 ASP A C 1
ATOM 612 O O . ASP A 1 80 ? 14.897 -9.000 -7.306 1.00 81.50 80 ASP A O 1
ATOM 616 N N . ALA A 1 81 ? 14.019 -10.762 -8.386 1.00 80.12 81 ALA A N 1
ATOM 617 C CA . ALA A 1 81 ? 15.054 -11.711 -7.973 1.00 80.12 81 ALA A CA 1
ATOM 618 C C . ALA A 1 81 ? 16.474 -11.326 -8.427 1.00 80.12 81 ALA A C 1
ATOM 620 O O . ALA A 1 81 ? 17.443 -11.792 -7.835 1.00 80.12 81 ALA A O 1
ATOM 621 N N . GLN A 1 82 ? 16.610 -10.499 -9.469 1.00 79.12 82 GLN A N 1
ATOM 622 C CA . GLN A 1 82 ? 17.914 -10.086 -9.995 1.00 79.12 82 GLN A CA 1
ATOM 623 C C . GLN A 1 82 ? 18.407 -8.779 -9.374 1.00 79.12 82 GLN A C 1
ATOM 625 O O . GLN A 1 82 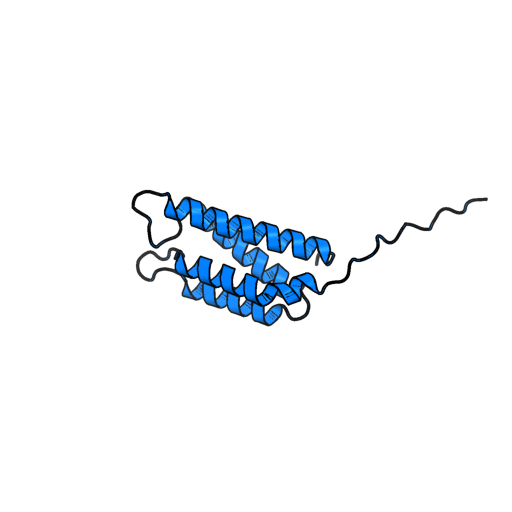? 19.596 -8.628 -9.111 1.00 79.12 82 GLN A O 1
ATOM 630 N N . SER A 1 83 ? 17.507 -7.824 -9.144 1.00 79.62 83 SER A N 1
ATOM 631 C CA . SER A 1 83 ? 17.867 -6.479 -8.681 1.00 79.62 83 SER A CA 1
ATOM 632 C C . SER A 1 83 ? 17.616 -6.239 -7.191 1.00 79.62 83 SER A C 1
ATOM 634 O O . SER A 1 83 ? 18.109 -5.247 -6.651 1.00 79.62 83 SER A O 1
ATOM 636 N N . GLY A 1 84 ? 16.845 -7.109 -6.527 1.00 82.06 84 GLY A N 1
ATOM 637 C CA . GLY A 1 84 ? 16.410 -6.941 -5.136 1.00 82.06 84 GLY A CA 1
ATOM 638 C C . GLY A 1 84 ? 15.417 -5.791 -4.935 1.00 82.06 84 GLY A C 1
ATOM 639 O O . GLY A 1 84 ? 15.082 -5.453 -3.802 1.00 82.06 84 GLY A O 1
ATOM 640 N N . VAL A 1 85 ? 14.950 -5.169 -6.021 1.00 86.94 85 VAL A N 1
ATOM 641 C CA . VAL A 1 85 ? 14.087 -3.986 -5.990 1.00 86.94 85 VAL A CA 1
ATOM 642 C C . VAL A 1 85 ? 12.615 -4.401 -6.037 1.00 86.94 85 VAL A C 1
ATOM 644 O O . VAL A 1 85 ? 12.263 -5.255 -6.851 1.00 86.94 85 VAL A O 1
ATOM 647 N N . PRO A 1 86 ? 11.724 -3.800 -5.225 1.00 90.88 86 PRO A N 1
ATOM 648 C CA . PRO A 1 86 ? 10.288 -4.027 -5.346 1.00 90.88 86 PRO A CA 1
ATOM 649 C C . PRO A 1 86 ? 9.777 -3.769 -6.768 1.00 90.88 86 PRO A C 1
ATOM 651 O O . PRO A 1 86 ? 10.127 -2.774 -7.403 1.00 90.88 86 PRO A O 1
ATOM 654 N N . THR A 1 87 ? 8.926 -4.658 -7.268 1.00 92.94 87 THR A N 1
ATOM 655 C CA . THR A 1 87 ? 8.320 -4.536 -8.601 1.00 92.94 87 THR A CA 1
ATOM 656 C C . THR A 1 87 ? 7.066 -3.658 -8.582 1.00 92.94 87 THR A C 1
ATOM 658 O O . THR A 1 87 ? 6.376 -3.540 -7.567 1.00 92.94 87 THR A O 1
ATOM 661 N N . LEU A 1 88 ? 6.686 -3.095 -9.730 1.00 92.19 88 LEU A N 1
ATOM 662 C CA . LEU A 1 88 ? 5.389 -2.420 -9.885 1.00 92.19 88 LEU A CA 1
ATOM 663 C C . LEU A 1 88 ? 4.218 -3.381 -9.628 1.00 92.19 88 LEU A C 1
ATOM 665 O O . LEU A 1 88 ? 3.207 -2.996 -9.040 1.00 92.19 88 LEU A O 1
ATOM 669 N N . ALA A 1 89 ? 4.365 -4.647 -10.028 1.00 92.00 89 ALA A N 1
ATOM 670 C CA . ALA A 1 89 ? 3.374 -5.694 -9.789 1.00 92.00 89 ALA A CA 1
ATOM 671 C C . ALA A 1 89 ? 3.145 -5.945 -8.288 1.00 92.00 89 ALA A C 1
ATOM 673 O O . ALA A 1 89 ? 2.000 -6.110 -7.859 1.00 92.00 89 ALA A O 1
ATOM 674 N N . CYS A 1 90 ? 4.208 -5.899 -7.478 1.00 93.75 90 CYS A N 1
ATOM 675 C CA . CYS A 1 90 ? 4.113 -5.965 -6.022 1.00 93.75 90 CYS A CA 1
ATOM 676 C C . CYS A 1 90 ? 3.217 -4.857 -5.464 1.00 93.75 90 CYS A C 1
ATOM 678 O O . CYS A 1 90 ? 2.265 -5.134 -4.735 1.00 93.75 90 CYS A O 1
ATOM 680 N N . VAL A 1 91 ? 3.488 -3.600 -5.828 1.00 94.38 91 VAL A N 1
ATOM 681 C CA . VAL A 1 91 ? 2.731 -2.455 -5.298 1.00 94.38 91 VAL A CA 1
ATOM 682 C C . VAL A 1 91 ? 1.276 -2.486 -5.771 1.00 94.38 91 VAL A C 1
ATOM 684 O O . VAL A 1 91 ? 0.367 -2.267 -4.974 1.00 94.38 91 VAL A O 1
ATOM 687 N N . ARG A 1 92 ? 1.021 -2.875 -7.027 1.00 94.81 92 ARG A N 1
ATOM 688 C CA . ARG A 1 92 ? -0.346 -3.091 -7.543 1.00 94.81 92 ARG A CA 1
ATOM 689 C C . ARG A 1 92 ? -1.099 -4.187 -6.785 1.00 94.81 92 ARG A C 1
ATOM 691 O O . ARG A 1 92 ? -2.295 -4.048 -6.529 1.00 94.81 92 ARG A O 1
ATOM 698 N N . THR A 1 93 ? -0.407 -5.252 -6.385 1.00 96.12 93 THR A N 1
ATOM 699 C CA . THR A 1 93 ? -0.992 -6.312 -5.551 1.00 96.12 93 THR A CA 1
ATOM 700 C C . THR A 1 93 ? -1.381 -5.767 -4.178 1.00 96.12 93 THR A C 1
ATOM 702 O O . THR A 1 93 ? -2.480 -6.041 -3.705 1.00 96.12 93 THR A O 1
ATOM 705 N N . ILE A 1 94 ? -0.526 -4.947 -3.558 1.00 96.69 94 ILE A N 1
ATOM 706 C CA . ILE A 1 94 ? -0.825 -4.296 -2.272 1.00 96.69 94 ILE A CA 1
ATOM 707 C C . ILE A 1 94 ? -2.051 -3.382 -2.396 1.00 96.69 94 ILE A C 1
ATOM 709 O O . ILE A 1 94 ? -2.968 -3.500 -1.588 1.00 96.69 94 ILE A O 1
ATOM 713 N N . LEU A 1 95 ? -2.118 -2.545 -3.436 1.00 96.38 95 LEU A N 1
ATOM 714 C CA . LEU A 1 95 ? -3.284 -1.691 -3.707 1.00 96.38 95 LEU A CA 1
ATOM 715 C C . LEU A 1 95 ? -4.572 -2.510 -3.891 1.00 96.38 95 LEU A C 1
ATOM 717 O O . LEU A 1 95 ? -5.627 -2.126 -3.397 1.00 96.38 95 LEU A O 1
ATOM 721 N N . THR A 1 96 ? -4.490 -3.673 -4.541 1.00 97.19 96 THR A N 1
ATOM 722 C CA . THR A 1 96 ? -5.638 -4.587 -4.682 1.00 97.19 96 THR A CA 1
ATOM 723 C C . THR A 1 96 ? -6.096 -5.115 -3.321 1.00 97.19 96 THR A C 1
ATOM 725 O O . THR A 1 96 ? -7.278 -5.052 -3.005 1.00 97.19 96 THR A O 1
ATOM 728 N N . VAL A 1 97 ? -5.160 -5.549 -2.468 1.00 96.31 97 VAL A N 1
ATOM 729 C CA . VAL A 1 97 ? -5.472 -5.999 -1.099 1.00 96.31 97 VAL A CA 1
ATOM 730 C C . VAL A 1 97 ? -6.137 -4.889 -0.275 1.00 96.31 97 VAL A C 1
ATOM 732 O O . VAL A 1 97 ? -7.050 -5.171 0.498 1.00 96.31 97 VAL A O 1
ATOM 735 N N . MET A 1 98 ? -5.702 -3.637 -0.435 1.00 94.56 98 MET A N 1
ATOM 736 C CA . MET A 1 98 ? -6.310 -2.490 0.250 1.00 94.56 98 MET A CA 1
ATOM 737 C C . MET A 1 98 ? -7.743 -2.231 -0.225 1.00 94.56 98 MET A C 1
ATOM 739 O O . MET A 1 98 ? -8.623 -2.002 0.605 1.00 94.56 98 MET A O 1
ATOM 743 N N . ARG A 1 99 ? -7.993 -2.326 -1.537 1.00 94.00 99 ARG A N 1
ATOM 744 C CA . ARG A 1 99 ? -9.337 -2.185 -2.119 1.00 94.00 99 ARG A CA 1
ATOM 745 C C . ARG A 1 99 ? -10.288 -3.272 -1.625 1.00 94.00 99 ARG A C 1
ATOM 747 O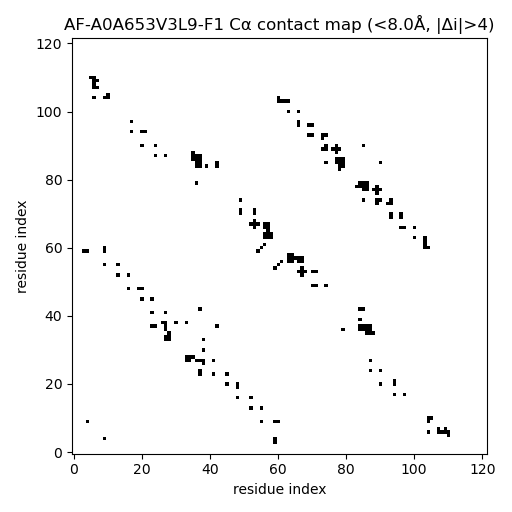 O . ARG A 1 99 ? -11.395 -2.937 -1.215 1.00 94.00 99 ARG A O 1
ATOM 754 N N . ASP A 1 100 ? -9.839 -4.527 -1.577 1.00 93.75 100 ASP A N 1
ATOM 755 C CA . ASP A 1 100 ? -10.617 -5.643 -1.012 1.00 93.75 100 ASP A CA 1
ATOM 756 C C . ASP A 1 100 ? -10.977 -5.397 0.466 1.00 93.75 100 ASP A C 1
ATOM 758 O O . ASP A 1 100 ? -12.029 -5.807 0.943 1.00 93.75 100 ASP A O 1
ATOM 762 N N . ALA A 1 101 ? -10.089 -4.733 1.211 1.00 92.12 101 ALA A N 1
ATOM 763 C CA . ALA A 1 101 ? -10.244 -4.474 2.640 1.00 92.12 101 ALA A CA 1
ATOM 764 C C . ALA A 1 101 ? -11.011 -3.179 2.960 1.00 92.12 101 ALA A C 1
ATOM 766 O O . ALA A 1 101 ? -11.105 -2.801 4.130 1.00 92.12 101 ALA A O 1
ATOM 767 N N . ARG A 1 102 ? -11.542 -2.473 1.953 1.00 89.00 102 ARG A N 1
ATOM 768 C CA . ARG A 1 102 ? -12.143 -1.143 2.132 1.00 89.00 102 ARG A CA 1
ATOM 769 C C . ARG A 1 102 ? -13.336 -1.150 3.086 1.00 89.00 102 ARG A C 1
ATOM 771 O O . ARG A 1 102 ? -13.488 -0.219 3.872 1.00 89.00 102 ARG A O 1
ATOM 778 N N . GLU A 1 103 ? -14.136 -2.211 3.066 1.00 87.00 103 GLU A N 1
ATOM 779 C CA . GLU A 1 103 ? -15.296 -2.366 3.953 1.00 87.00 103 GLU A CA 1
ATOM 780 C C . GLU A 1 103 ? -14.889 -2.464 5.430 1.00 87.00 103 GLU A C 1
ATOM 782 O O . GLU A 1 103 ? -15.538 -1.866 6.285 1.00 87.00 103 GLU A O 1
ATOM 787 N N . LEU A 1 104 ? -13.756 -3.111 5.731 1.00 85.44 104 LEU A N 1
ATOM 788 C CA . LEU A 1 104 ? -13.219 -3.219 7.096 1.00 85.44 104 LEU A CA 1
ATOM 789 C C . LEU A 1 104 ? -12.793 -1.860 7.663 1.00 85.44 104 LEU A C 1
ATOM 791 O O . LEU A 1 104 ? -12.824 -1.649 8.872 1.00 85.44 104 LEU A O 1
ATOM 795 N N . VAL A 1 105 ? -12.379 -0.945 6.786 1.00 82.69 105 VAL A N 1
ATOM 796 C CA . VAL A 1 105 ? -11.958 0.412 7.152 1.00 82.69 105 VAL A CA 1
ATOM 797 C C . VAL A 1 105 ? -13.163 1.354 7.251 1.00 82.69 105 VAL A C 1
ATOM 799 O O . VAL A 1 105 ? -13.173 2.245 8.096 1.00 82.69 105 VAL A O 1
ATOM 802 N N . ALA A 1 106 ? -14.187 1.153 6.416 1.00 71.81 106 ALA A N 1
ATOM 803 C CA . ALA A 1 106 ? -15.398 1.974 6.386 1.00 71.81 106 ALA A CA 1
ATOM 804 C C . ALA A 1 106 ? -16.397 1.653 7.515 1.00 71.81 106 ALA A C 1
ATOM 806 O O . ALA A 1 106 ? -17.158 2.528 7.915 1.00 71.81 106 ALA A O 1
ATOM 807 N N . ALA A 1 107 ? -16.393 0.426 8.044 1.00 58.44 107 ALA A N 1
ATOM 808 C CA . ALA A 1 107 ? -17.334 -0.032 9.072 1.00 58.44 107 ALA 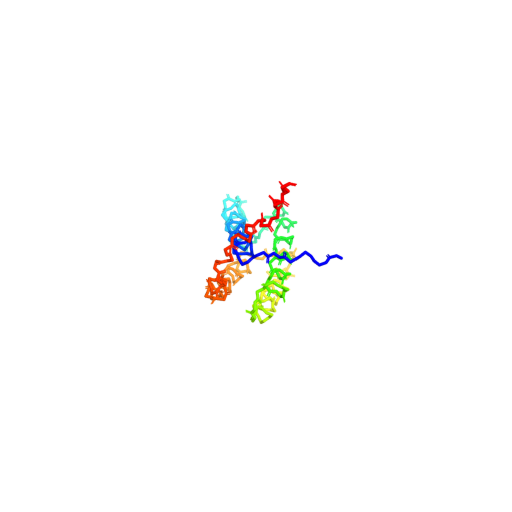A CA 1
ATOM 809 C C . ALA A 1 107 ? -17.073 0.522 10.487 1.00 58.44 107 ALA A C 1
ATOM 811 O O . ALA A 1 107 ? -17.747 0.135 11.440 1.00 58.44 107 ALA A O 1
ATOM 812 N N . ALA A 1 108 ? -16.091 1.404 10.654 1.00 50.16 108 ALA A N 1
ATOM 813 C CA . ALA A 1 108 ? -15.756 1.956 11.950 1.00 50.16 108 ALA A CA 1
ATOM 814 C C . ALA A 1 108 ? -16.657 3.189 12.221 1.00 50.16 108 ALA A C 1
ATOM 816 O O . ALA A 1 108 ? -16.570 4.173 11.483 1.00 50.16 108 ALA A O 1
ATOM 817 N N . PRO A 1 109 ? -17.573 3.136 13.214 1.00 45.62 109 PRO A N 1
ATOM 818 C CA . PRO A 1 109 ? -18.582 4.173 13.415 1.00 45.62 109 PRO A CA 1
ATOM 819 C C . PRO A 1 109 ? -17.937 5.543 13.677 1.00 45.62 109 PRO A C 1
ATOM 821 O O . PRO A 1 109 ? -16.827 5.605 14.222 1.00 45.62 109 PRO A O 1
ATOM 824 N N . PRO A 1 110 ? -18.606 6.651 13.304 1.00 44.06 110 PRO A N 1
ATOM 825 C CA . PRO A 1 110 ? -18.151 7.980 13.678 1.00 44.06 110 PRO A CA 1
ATOM 826 C C . PRO A 1 110 ? -18.216 8.101 15.204 1.00 44.06 110 PRO A C 1
ATOM 828 O O . PRO A 1 110 ? -19.297 8.145 15.789 1.00 44.06 110 PRO A O 1
ATOM 831 N N . GLU A 1 111 ? -17.056 8.125 15.859 1.00 52.84 111 GLU A N 1
ATOM 832 C CA . GLU A 1 111 ? -16.971 8.482 17.272 1.00 52.84 111 GLU A CA 1
ATOM 833 C C . GLU A 1 111 ? -17.367 9.955 17.396 1.00 52.84 111 GLU A C 1
ATOM 835 O O . GLU A 1 111 ? -16.674 10.856 16.916 1.00 52.84 111 GLU A O 1
ATOM 840 N N . VAL A 1 112 ? -18.539 10.189 17.986 1.00 51.06 112 VAL A N 1
ATOM 841 C CA . VAL A 1 112 ? -19.017 11.520 18.357 1.00 51.06 112 VAL A CA 1
ATOM 842 C C . VAL A 1 112 ? -17.944 12.150 19.250 1.00 51.06 112 VAL A C 1
ATOM 844 O O . VAL A 1 112 ? -17.524 11.498 20.208 1.00 51.06 112 VAL A O 1
ATOM 847 N N . PRO A 1 113 ? -17.477 13.384 18.977 1.00 50.44 113 PRO A N 1
ATOM 848 C CA . PRO A 1 113 ? -16.534 14.054 19.857 1.00 50.44 113 PRO A CA 1
ATOM 849 C C . PRO A 1 113 ? -17.158 14.127 21.246 1.00 50.44 113 PRO A C 1
ATOM 851 O O . PRO A 1 113 ? -18.194 14.766 21.433 1.00 50.44 113 PRO A O 1
ATOM 854 N N . GLN A 1 114 ? -16.562 13.425 22.206 1.00 51.19 114 GLN A N 1
ATOM 855 C CA . GLN A 1 114 ? -16.993 13.449 23.592 1.00 51.19 114 GLN A CA 1
ATOM 856 C C . GLN A 1 114 ? -16.715 14.862 24.111 1.00 51.19 114 GLN A C 1
ATOM 858 O O . GLN A 1 114 ? -15.589 15.208 24.465 1.00 51.19 114 GLN A O 1
ATOM 863 N N . ALA A 1 115 ? -17.739 15.714 24.030 1.00 49.00 115 ALA A N 1
ATOM 864 C CA . ALA A 1 115 ? -17.705 17.064 24.550 1.00 49.00 115 ALA A CA 1
ATOM 865 C C . ALA A 1 115 ? -17.290 16.984 26.019 1.00 49.00 115 ALA A C 1
ATOM 867 O O . ALA A 1 115 ? -17.872 16.229 26.800 1.00 49.00 115 ALA A O 1
ATOM 868 N N . ALA A 1 116 ? -16.256 17.740 26.375 1.00 53.75 116 ALA A N 1
ATOM 869 C CA . ALA A 1 116 ? -15.816 17.910 27.744 1.00 53.75 116 ALA A CA 1
ATOM 870 C C . ALA A 1 116 ? -16.935 18.590 28.552 1.00 53.75 116 ALA A C 1
ATOM 872 O O . ALA A 1 116 ? -16.968 19.808 28.705 1.00 53.75 116 ALA A O 1
ATOM 873 N N . SER A 1 117 ? -17.876 17.802 29.066 1.00 53.19 117 SER A N 1
ATOM 874 C CA . SER A 1 117 ? -18.731 18.205 30.174 1.00 53.19 117 SER A CA 1
ATOM 875 C C . SER A 1 117 ? -17.871 18.191 31.427 1.00 53.19 117 SER A C 1
ATOM 877 O O . SER A 1 117 ? -17.722 17.150 32.053 1.00 53.19 117 SER A O 1
ATOM 879 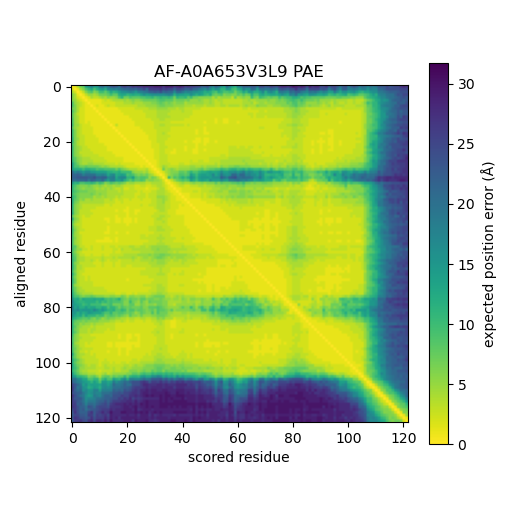N N . ASN A 1 118 ? -17.250 19.327 31.738 1.00 55.25 118 ASN A N 1
ATOM 880 C CA . ASN A 1 118 ? -16.913 19.710 33.106 1.00 55.25 118 ASN A CA 1
ATOM 881 C C . ASN A 1 118 ? -16.483 21.179 33.151 1.00 55.25 118 ASN A C 1
ATOM 883 O O . ASN A 1 118 ? -15.323 21.503 32.924 1.00 55.25 118 ASN A O 1
ATOM 887 N N . MET A 1 119 ? -17.429 22.053 33.492 1.00 47.06 119 MET A N 1
ATOM 888 C CA . MET A 1 119 ? -17.197 23.120 34.468 1.00 47.06 119 MET A CA 1
ATOM 889 C C . MET A 1 119 ? -18.550 23.685 34.913 1.00 47.06 119 MET A C 1
ATOM 891 O O . MET A 1 119 ? -19.046 24.681 34.398 1.00 47.06 119 MET A O 1
ATOM 895 N N . THR A 1 120 ? -19.158 23.004 35.883 1.00 55.03 120 THR A N 1
ATOM 896 C CA . THR A 1 120 ? -20.030 23.653 36.862 1.00 55.03 120 THR A CA 1
ATOM 897 C C . THR A 1 120 ? -19.114 24.180 37.957 1.00 55.03 120 THR A C 1
ATOM 899 O O . THR A 1 120 ? -18.527 23.384 38.685 1.00 55.03 120 THR A O 1
ATOM 902 N N . ILE A 1 121 ? -18.982 25.498 38.072 1.00 59.66 121 ILE A N 1
ATOM 903 C CA . ILE A 1 121 ? -18.610 26.138 39.335 1.00 59.66 121 ILE A CA 1
ATOM 904 C C . ILE A 1 121 ? -19.666 27.214 39.572 1.00 59.66 121 ILE A C 1
ATOM 906 O O . ILE A 1 121 ? -19.762 28.172 38.805 1.00 59.66 121 ILE A O 1
ATOM 910 N N . GLY A 1 122 ? -20.517 26.947 40.563 1.00 57.00 122 GLY A N 1
ATOM 911 C CA . GLY A 1 122 ? -21.305 27.962 41.254 1.00 57.00 122 GLY A CA 1
ATOM 912 C C . GLY A 1 122 ? -20.522 28.553 42.415 1.00 57.00 122 GLY A C 1
ATOM 913 O O . GLY A 1 122 ? -19.425 28.026 42.714 1.00 57.00 122 GLY A O 1
#